Protein AF-A0A0Q8J4B5-F1 (afdb_monomer_lite)

Sequence (120 aa):
MIPQSRSLHRHNKKVAMNAMWHDPASSRLMFRLNLAMACFCALESIFLSSTYDLYMPHIVGHYFPAASVVVVVLYGLHCALLYWTDHALRRPWELKALSLPFVAAAASAWICYQRYFEQL

Radius of gyration: 21.52 Å; chains: 1; bounding box: 35×19×82 Å

Structure (mmCIF, N/CA/C/O backbone):
data_AF-A0A0Q8J4B5-F1
#
_entry.id   AF-A0A0Q8J4B5-F1
#
loop_
_atom_site.group_PDB
_atom_site.id
_atom_site.type_symbol
_atom_site.label_atom_id
_atom_site.label_alt_id
_atom_site.label_comp_id
_atom_site.label_asym_id
_atom_site.label_entity_id
_atom_site.label_seq_id
_atom_site.pdbx_PDB_ins_code
_atom_site.Cartn_x
_atom_site.Cartn_y
_atom_site.Cartn_z
_atom_site.occupancy
_atom_site.B_iso_or_equiv
_atom_site.auth_seq_id
_atom_site.auth_comp_id
_atom_site.auth_asym_id
_atom_site.auth_atom_id
_atom_site.pdbx_PDB_model_num
ATOM 1 N N . MET A 1 1 ? 10.586 -12.526 56.581 1.00 49.50 1 MET A N 1
ATOM 2 C CA . MET A 1 1 ? 10.802 -11.116 56.183 1.00 49.50 1 MET A CA 1
ATOM 3 C C . MET A 1 1 ? 10.509 -10.943 54.693 1.00 49.50 1 MET A C 1
ATOM 5 O O . MET A 1 1 ? 11.186 -11.535 53.870 1.00 49.50 1 MET A O 1
ATOM 9 N N . ILE A 1 2 ? 9.429 -10.212 54.391 1.00 56.50 2 ILE A N 1
ATOM 10 C CA . ILE A 1 2 ? 9.089 -9.455 53.165 1.00 56.50 2 ILE A CA 1
ATOM 11 C C . ILE A 1 2 ? 9.611 -9.983 51.796 1.00 56.50 2 ILE A C 1
ATOM 13 O O . ILE A 1 2 ? 10.542 -9.409 51.237 1.00 56.50 2 ILE A O 1
ATOM 17 N N . PRO A 1 3 ? 8.929 -10.962 51.160 1.00 55.22 3 PRO A N 1
ATOM 18 C CA . PRO A 1 3 ? 8.965 -11.136 49.699 1.00 55.22 3 PRO A CA 1
ATOM 19 C C . PRO A 1 3 ? 7.624 -10.796 49.012 1.00 55.22 3 PRO A C 1
ATOM 21 O O . PRO A 1 3 ? 7.559 -10.697 47.787 1.00 55.22 3 PRO A O 1
ATOM 24 N N . GLN A 1 4 ? 6.539 -10.603 49.773 1.00 57.34 4 GLN A N 1
ATOM 25 C CA . GLN A 1 4 ? 5.177 -10.543 49.221 1.00 57.34 4 GLN A CA 1
ATOM 26 C C . GLN A 1 4 ? 4.856 -9.256 48.440 1.00 57.34 4 GLN A C 1
ATOM 28 O O . GLN A 1 4 ? 4.102 -9.312 47.468 1.00 57.34 4 GLN A O 1
ATOM 33 N N . SER A 1 5 ? 5.470 -8.114 48.774 1.00 57.91 5 SER A N 1
ATOM 34 C CA . SER A 1 5 ? 5.175 -6.835 48.101 1.00 57.91 5 SER A CA 1
ATOM 35 C C . SER A 1 5 ? 5.637 -6.799 46.636 1.00 57.91 5 SER A C 1
ATOM 37 O O . SER A 1 5 ? 4.947 -6.247 45.780 1.00 57.91 5 SER A O 1
ATOM 39 N N . ARG A 1 6 ? 6.764 -7.449 46.305 1.00 61.16 6 ARG A N 1
ATOM 40 C CA . ARG A 1 6 ? 7.275 -7.531 44.921 1.00 61.16 6 ARG A CA 1
ATOM 41 C C . ARG A 1 6 ? 6.431 -8.442 44.028 1.00 61.16 6 ARG A C 1
ATOM 43 O O . ARG A 1 6 ? 6.302 -8.162 42.836 1.00 61.16 6 ARG A O 1
ATOM 50 N N . SER A 1 7 ? 5.857 -9.503 44.594 1.00 61.66 7 SER A N 1
ATOM 51 C CA . SER A 1 7 ? 4.960 -10.425 43.884 1.00 61.66 7 SER A CA 1
ATOM 52 C C . SER A 1 7 ? 3.649 -9.734 43.495 1.00 61.66 7 SER A C 1
ATOM 54 O O . SER A 1 7 ? 3.294 -9.701 42.316 1.00 61.66 7 SER A O 1
ATOM 56 N N . LEU A 1 8 ? 3.004 -9.068 44.459 1.00 62.25 8 LEU A N 1
ATOM 57 C CA . LEU A 1 8 ? 1.778 -8.292 44.241 1.00 62.25 8 LEU A CA 1
ATOM 58 C C . LEU A 1 8 ? 1.983 -7.148 43.241 1.00 62.25 8 LEU A C 1
ATOM 60 O O . LEU A 1 8 ? 1.153 -6.945 42.358 1.00 62.25 8 LEU A O 1
ATOM 64 N N . HIS A 1 9 ? 3.118 -6.445 43.306 1.00 66.75 9 HIS A N 1
ATOM 65 C CA . HIS A 1 9 ? 3.407 -5.372 42.357 1.00 66.75 9 HIS A CA 1
ATOM 66 C C . HIS A 1 9 ? 3.615 -5.888 40.921 1.00 66.75 9 HIS A C 1
ATOM 68 O O . HIS A 1 9 ? 3.091 -5.299 39.975 1.00 66.75 9 HIS A O 1
ATOM 74 N N . ARG A 1 10 ? 4.307 -7.025 40.732 1.00 66.75 10 ARG A N 1
ATOM 75 C CA . ARG A 1 10 ? 4.421 -7.674 39.409 1.00 66.75 10 ARG A CA 1
ATOM 76 C C . ARG A 1 10 ? 3.078 -8.178 38.891 1.00 66.75 10 ARG A C 1
ATOM 78 O O . ARG A 1 10 ? 2.818 -8.048 37.697 1.00 66.75 10 ARG A O 1
ATOM 85 N N . HIS A 1 11 ? 2.242 -8.738 39.762 1.00 69.81 11 HIS A N 1
ATOM 86 C CA . HIS A 1 11 ? 0.915 -9.213 39.389 1.00 69.81 11 HIS A CA 1
ATOM 87 C C . HIS A 1 11 ? 0.018 -8.050 38.946 1.00 69.81 11 HIS A C 1
ATOM 89 O O . HIS A 1 11 ? -0.551 -8.100 37.858 1.00 69.81 11 HIS A O 1
ATOM 95 N N . ASN A 1 12 ? -0.034 -6.962 39.718 1.00 70.88 12 ASN A N 1
ATOM 96 C CA . ASN A 1 12 ? -0.811 -5.772 39.364 1.00 70.88 12 ASN A CA 1
ATOM 97 C C . ASN A 1 12 ? -0.312 -5.114 38.074 1.00 70.88 12 ASN A C 1
ATOM 99 O O . ASN A 1 12 ? -1.123 -4.688 37.259 1.00 70.88 12 ASN A O 1
ATOM 103 N N . LYS A 1 13 ? 1.006 -5.094 37.833 1.00 69.50 13 LYS A N 1
ATOM 104 C CA . LYS A 1 13 ? 1.571 -4.562 36.585 1.00 69.50 13 LYS A CA 1
ATOM 105 C C . LYS A 1 13 ? 1.188 -5.407 35.364 1.00 69.50 13 LYS A C 1
ATOM 107 O O . LYS A 1 13 ? 0.870 -4.845 34.322 1.00 69.50 13 LYS A O 1
ATOM 112 N N . LYS A 1 14 ? 1.168 -6.740 35.494 1.00 67.50 14 LYS A N 1
ATOM 113 C CA . LYS A 1 14 ? 0.698 -7.646 34.431 1.00 67.50 14 LYS A CA 1
ATOM 114 C C . LYS A 1 14 ? -0.798 -7.492 34.157 1.00 67.50 14 LYS A C 1
ATOM 116 O O . LYS A 1 14 ? -1.185 -7.431 32.997 1.00 67.50 14 LYS A O 1
ATOM 121 N N . VAL A 1 15 ? -1.621 -7.394 35.202 1.00 69.88 15 VAL A N 1
ATOM 122 C CA . VAL A 1 15 ? -3.073 -7.188 35.066 1.00 69.88 15 VAL A CA 1
ATOM 123 C C . VAL A 1 15 ? -3.373 -5.836 34.418 1.00 69.88 15 VAL A C 1
ATOM 125 O O . VAL A 1 15 ? -4.165 -5.779 33.485 1.00 69.88 15 VAL A O 1
ATOM 128 N N . ALA A 1 16 ? -2.687 -4.769 34.837 1.00 64.44 16 ALA A N 1
ATOM 129 C CA . ALA A 1 16 ? -2.825 -3.445 34.235 1.00 64.44 16 ALA A CA 1
ATOM 130 C C . ALA A 1 16 ? -2.367 -3.419 32.767 1.00 64.44 16 ALA A C 1
ATOM 132 O O . ALA A 1 16 ? -3.051 -2.841 31.930 1.00 64.44 16 ALA A O 1
ATOM 133 N N . MET A 1 17 ? -1.255 -4.085 32.431 1.00 62.69 17 MET A N 1
ATOM 134 C CA . MET A 1 17 ? -0.833 -4.244 31.035 1.00 62.69 17 MET A CA 1
ATOM 135 C C . MET A 1 17 ? -1.883 -4.995 30.216 1.00 62.69 17 MET A C 1
ATOM 137 O O . MET A 1 17 ? -2.274 -4.499 29.168 1.00 62.69 17 MET A O 1
ATOM 141 N N . ASN A 1 18 ? -2.375 -6.145 30.685 1.00 64.81 18 ASN A N 1
ATOM 142 C CA . ASN A 1 18 ? -3.400 -6.909 29.967 1.00 64.81 18 ASN A CA 1
ATOM 143 C C . ASN A 1 18 ? -4.697 -6.106 29.786 1.00 64.81 18 ASN A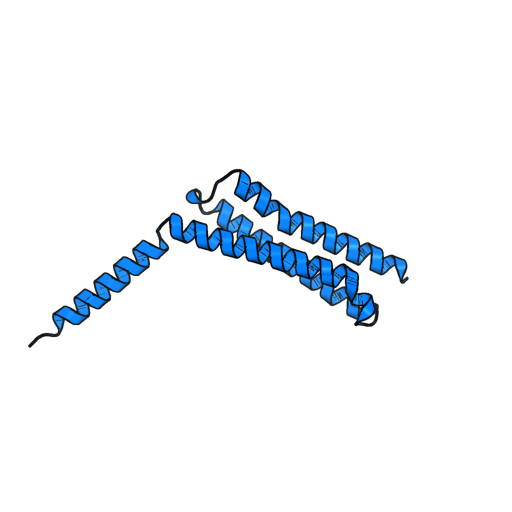 C 1
ATOM 145 O O . ASN A 1 18 ? -5.296 -6.164 28.719 1.00 64.81 18 ASN A O 1
ATOM 149 N N . ALA A 1 19 ? -5.103 -5.316 30.784 1.00 61.66 19 ALA A N 1
ATOM 150 C CA . ALA A 1 19 ? -6.253 -4.422 30.667 1.00 61.66 19 ALA A CA 1
ATOM 151 C C . ALA A 1 19 ? -6.019 -3.300 29.638 1.00 61.66 19 ALA A C 1
ATOM 153 O O . ALA A 1 19 ? -6.916 -2.987 28.866 1.00 61.66 19 ALA A O 1
ATOM 154 N N . MET A 1 20 ? -4.804 -2.746 29.571 1.00 61.16 20 MET A N 1
ATOM 155 C CA . MET A 1 20 ? -4.422 -1.719 28.593 1.00 61.16 20 MET A CA 1
ATOM 156 C C . MET A 1 20 ? -4.393 -2.253 27.149 1.00 61.16 20 MET A C 1
ATOM 158 O O . MET A 1 20 ? -4.759 -1.533 26.224 1.00 61.16 20 MET A O 1
ATOM 162 N N . TRP A 1 21 ? -4.001 -3.517 26.942 1.00 56.53 21 TRP A N 1
ATOM 163 C CA . TRP A 1 21 ? -4.079 -4.187 25.632 1.00 56.53 21 TRP A CA 1
ATOM 164 C C . TRP A 1 21 ? -5.518 -4.491 25.192 1.00 56.53 21 TRP A C 1
ATOM 166 O O . TRP A 1 21 ? -5.759 -4.691 24.006 1.00 56.53 21 TRP A O 1
ATOM 176 N N . HIS A 1 22 ? -6.467 -4.504 26.129 1.00 64.25 22 HIS A N 1
ATOM 177 C CA . HIS A 1 22 ? -7.896 -4.661 25.862 1.00 64.25 22 HIS A CA 1
ATOM 178 C C . HIS A 1 22 ? -8.670 -3.335 25.901 1.00 64.25 22 HIS A C 1
ATOM 180 O O . HIS A 1 22 ? -9.895 -3.346 25.769 1.00 64.25 22 HIS A O 1
ATOM 186 N N . ASP A 1 23 ? -7.987 -2.196 26.058 1.00 73.75 23 ASP A N 1
ATOM 187 C CA . ASP A 1 23 ? -8.634 -0.891 25.993 1.00 73.75 23 ASP A CA 1
ATOM 188 C C . ASP A 1 23 ? -8.987 -0.561 24.527 1.00 73.75 23 ASP A C 1
ATOM 190 O O . ASP A 1 23 ? -8.083 -0.439 23.688 1.00 73.75 23 ASP A O 1
ATOM 194 N N . PRO A 1 24 ? -10.277 -0.362 24.190 1.00 72.94 24 PRO A N 1
ATOM 195 C CA . PRO A 1 24 ? -10.699 -0.006 22.838 1.00 72.94 24 PRO A CA 1
ATOM 196 C C . PRO A 1 24 ? -10.056 1.288 22.314 1.00 72.94 24 PRO A C 1
ATOM 198 O O . PRO A 1 24 ? -9.976 1.475 21.098 1.00 72.94 24 PRO A O 1
ATOM 201 N N . ALA A 1 25 ? -9.586 2.195 23.179 1.00 79.00 25 ALA A N 1
ATOM 202 C CA . ALA A 1 25 ? -8.845 3.383 22.750 1.00 79.00 25 ALA A CA 1
ATOM 203 C C . ALA A 1 25 ? -7.440 3.041 22.221 1.00 79.00 25 ALA A C 1
ATOM 205 O O . ALA A 1 25 ? -7.014 3.592 21.202 1.00 79.00 25 ALA A O 1
ATOM 206 N N . SER A 1 26 ? -6.750 2.103 22.874 1.00 79.25 26 SER A N 1
ATOM 207 C CA . SER A 1 26 ? -5.414 1.639 22.488 1.00 79.25 26 SER A CA 1
ATOM 208 C C . SER A 1 26 ? -5.458 0.856 21.172 1.00 79.25 26 SER A C 1
ATOM 210 O O . SER A 1 26 ? -4.714 1.170 20.240 1.00 79.25 26 SER A O 1
ATOM 212 N N . SER A 1 27 ? -6.414 -0.072 21.030 1.00 79.31 27 SER A N 1
ATOM 213 C CA . SER A 1 27 ? -6.627 -0.830 19.785 1.00 79.31 27 SER A CA 1
ATOM 214 C C . SER A 1 27 ? -6.907 0.082 18.586 1.00 79.31 27 SER A C 1
ATOM 216 O O . SER A 1 27 ? -6.356 -0.118 17.504 1.00 79.31 27 SER A O 1
ATOM 218 N N . ARG A 1 28 ? -7.691 1.152 18.786 1.00 82.69 28 ARG A N 1
ATOM 219 C CA . ARG A 1 28 ? -7.952 2.176 17.757 1.00 82.69 28 ARG A CA 1
ATOM 220 C C . ARG A 1 28 ? -6.708 2.945 17.348 1.00 82.69 28 ARG A C 1
ATOM 222 O O . ARG A 1 28 ? -6.507 3.185 16.159 1.00 82.69 28 ARG A O 1
ATOM 229 N N . LEU A 1 29 ? -5.890 3.360 18.313 1.00 85.94 29 LEU A N 1
ATOM 230 C CA . LEU A 1 29 ? -4.647 4.066 18.018 1.00 85.94 29 LEU A CA 1
ATOM 231 C C . LEU A 1 29 ? -3.709 3.176 17.196 1.00 85.94 29 LEU A C 1
ATOM 233 O O . LEU A 1 29 ? -3.210 3.611 16.160 1.00 85.94 29 LEU A O 1
ATOM 237 N N . MET A 1 30 ? -3.538 1.920 17.611 1.00 86.12 30 MET A N 1
ATOM 238 C CA . MET A 1 30 ? -2.708 0.950 16.899 1.00 86.12 30 MET A CA 1
ATOM 239 C C . MET A 1 30 ? -3.227 0.686 15.484 1.00 86.12 30 MET A C 1
ATOM 241 O O . MET A 1 30 ? -2.440 0.668 14.539 1.00 86.12 30 MET A O 1
ATOM 245 N N . PHE A 1 31 ? -4.542 0.552 15.301 1.00 87.38 31 PHE A N 1
ATOM 246 C CA . PHE A 1 31 ? -5.137 0.418 13.971 1.00 87.38 31 PHE A CA 1
ATOM 247 C C . PHE A 1 31 ? -4.829 1.626 13.074 1.00 87.38 31 PHE A C 1
ATOM 249 O O . PHE A 1 31 ? -4.378 1.455 11.944 1.00 87.38 31 PHE A O 1
ATOM 256 N N . ARG A 1 32 ? -5.004 2.852 13.581 1.00 88.69 32 ARG A N 1
ATOM 257 C CA . ARG A 1 32 ? -4.724 4.076 12.812 1.00 88.69 32 ARG A CA 1
ATOM 258 C C . ARG A 1 32 ? -3.258 4.211 12.428 1.00 88.69 32 ARG A C 1
ATOM 260 O O . ARG A 1 32 ? -2.977 4.668 11.326 1.00 88.69 32 ARG A O 1
ATOM 267 N N . LEU A 1 33 ? -2.339 3.812 13.306 1.00 90.31 33 LEU A N 1
ATOM 268 C CA . LEU A 1 33 ? -0.908 3.798 13.003 1.00 90.31 33 LEU A CA 1
ATOM 269 C C . LEU A 1 33 ? -0.577 2.791 11.896 1.00 90.31 33 LEU A C 1
ATOM 271 O O . LEU A 1 33 ? 0.145 3.136 10.965 1.00 90.31 33 LEU A O 1
ATOM 275 N N . ASN A 1 34 ? -1.155 1.587 11.948 1.00 90.19 34 ASN A N 1
ATOM 276 C CA . ASN A 1 34 ? -1.004 0.599 10.875 1.00 90.19 34 ASN A CA 1
ATOM 277 C C . ASN A 1 34 ? -1.583 1.115 9.551 1.00 90.19 34 ASN A C 1
ATOM 279 O O . ASN A 1 34 ? -0.938 1.005 8.512 1.00 90.19 34 ASN A O 1
ATOM 283 N N . LEU A 1 35 ? -2.757 1.749 9.588 1.00 89.50 35 LEU A N 1
ATOM 284 C CA . LEU A 1 35 ? -3.376 2.334 8.402 1.00 89.50 35 LEU A CA 1
ATOM 285 C C . LEU A 1 35 ? -2.544 3.486 7.820 1.00 89.50 35 LEU A C 1
ATOM 287 O O . LEU A 1 35 ? -2.379 3.576 6.606 1.00 89.50 35 LEU A O 1
ATOM 291 N N . ALA A 1 36 ? -1.983 4.348 8.671 1.00 91.50 36 ALA A N 1
ATOM 292 C CA . ALA A 1 36 ? -1.084 5.416 8.244 1.00 91.50 36 ALA A CA 1
ATOM 293 C C . ALA A 1 36 ? 0.187 4.854 7.590 1.00 91.50 36 ALA A C 1
ATOM 295 O O . ALA A 1 36 ? 0.600 5.344 6.540 1.00 91.50 36 ALA A O 1
ATOM 296 N N . MET A 1 37 ? 0.763 3.794 8.163 1.00 92.44 37 MET A N 1
ATOM 297 C CA . MET A 1 37 ? 1.907 3.096 7.578 1.00 92.44 37 MET A CA 1
ATOM 298 C C . MET A 1 37 ? 1.546 2.464 6.225 1.00 92.44 37 MET A C 1
ATOM 300 O O . MET A 1 37 ? 2.302 2.605 5.271 1.00 92.44 37 MET A O 1
ATOM 304 N N . ALA A 1 38 ? 0.360 1.860 6.091 1.00 90.50 38 ALA A N 1
ATOM 305 C CA . ALA A 1 38 ? -0.118 1.330 4.813 1.00 90.50 38 ALA A CA 1
ATOM 306 C C . ALA A 1 38 ? -0.211 2.414 3.731 1.00 90.50 38 ALA A C 1
ATOM 308 O O . ALA A 1 38 ? 0.212 2.196 2.598 1.00 90.50 38 ALA A O 1
ATOM 309 N N . CYS A 1 39 ? -0.715 3.599 4.085 1.00 90.88 39 CYS A N 1
ATOM 310 C CA . CYS A 1 39 ? -0.740 4.744 3.179 1.00 90.88 39 CYS A CA 1
ATOM 311 C C . CYS A 1 39 ? 0.671 5.224 2.811 1.00 90.88 39 CYS A C 1
ATOM 313 O O . CYS A 1 39 ? 0.911 5.560 1.654 1.00 90.88 39 CYS A O 1
ATOM 315 N N . PHE A 1 40 ? 1.606 5.242 3.764 1.00 92.50 40 PHE A N 1
ATOM 316 C CA . PHE A 1 40 ? 2.995 5.619 3.501 1.00 92.50 40 PHE A CA 1
ATOM 317 C C . PHE A 1 40 ? 3.672 4.647 2.525 1.00 92.50 40 PHE A C 1
ATOM 319 O O . PHE A 1 40 ? 4.217 5.086 1.515 1.00 92.50 40 PHE A O 1
ATOM 326 N N . CYS A 1 41 ? 3.542 3.335 2.749 1.00 90.88 41 CYS A N 1
ATOM 327 C CA . CYS A 1 41 ? 4.033 2.319 1.814 1.00 90.88 41 CYS A CA 1
ATOM 328 C C . CYS A 1 41 ? 3.392 2.457 0.425 1.00 90.88 41 CYS A C 1
ATOM 330 O O . CYS A 1 41 ? 4.046 2.230 -0.588 1.00 90.88 41 CYS A O 1
ATOM 332 N N . ALA A 1 42 ? 2.116 2.846 0.355 1.00 90.94 42 ALA A N 1
ATOM 333 C CA . ALA A 1 42 ? 1.437 3.060 -0.917 1.00 90.94 42 ALA A CA 1
ATOM 334 C C . ALA A 1 42 ? 1.997 4.266 -1.692 1.00 90.94 42 ALA A C 1
ATOM 336 O O . ALA A 1 42 ? 2.167 4.187 -2.907 1.00 90.94 42 ALA A O 1
ATOM 337 N N . LEU A 1 43 ? 2.333 5.359 -0.997 1.00 92.19 43 LEU A N 1
ATOM 338 C CA . LEU A 1 43 ? 3.019 6.507 -1.600 1.00 92.19 43 LEU A CA 1
ATOM 339 C C . LEU A 1 43 ? 4.414 6.127 -2.104 1.00 92.19 43 LEU A C 1
ATOM 341 O O . LEU A 1 43 ? 4.782 6.494 -3.218 1.00 92.19 43 LEU A O 1
ATOM 345 N N . GLU A 1 44 ? 5.162 5.365 -1.308 1.00 90.06 44 GLU A N 1
ATOM 346 C CA . GLU A 1 44 ? 6.478 4.852 -1.692 1.00 90.06 44 GLU A CA 1
ATOM 347 C C . GLU A 1 44 ? 6.386 3.961 -2.940 1.00 90.06 44 GLU A C 1
ATOM 349 O O . GLU A 1 44 ? 7.165 4.122 -3.877 1.00 90.06 44 GLU A O 1
ATOM 354 N N . SER A 1 45 ? 5.379 3.087 -3.006 1.00 90.44 45 SER A N 1
ATOM 355 C CA . SER A 1 45 ? 5.129 2.216 -4.157 1.00 90.44 45 SER A CA 1
ATOM 356 C C . SER A 1 45 ? 4.849 3.008 -5.442 1.00 90.44 45 SER A C 1
ATOM 358 O O . SER A 1 45 ? 5.446 2.720 -6.485 1.00 90.44 45 SER A O 1
ATOM 360 N N . ILE A 1 46 ? 4.026 4.064 -5.366 1.00 90.38 46 ILE A N 1
ATOM 361 C CA . ILE A 1 46 ? 3.765 4.973 -6.498 1.00 90.38 46 ILE A CA 1
ATOM 362 C C . ILE A 1 46 ? 5.053 5.679 -6.937 1.00 90.38 46 ILE A C 1
ATOM 364 O O . ILE A 1 46 ? 5.343 5.757 -8.134 1.00 90.38 46 ILE A 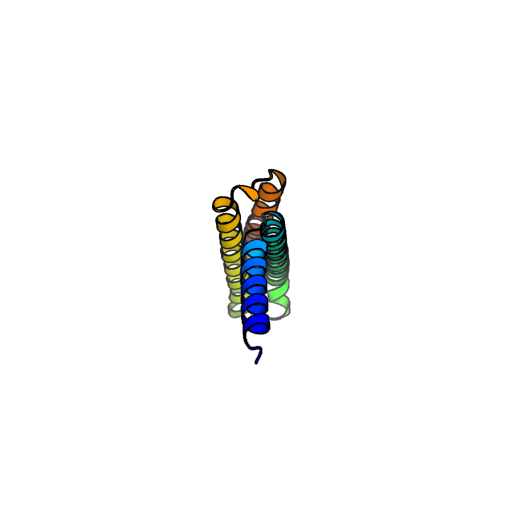O 1
ATOM 368 N N . PHE A 1 47 ? 5.831 6.192 -5.983 1.00 89.88 47 PHE A N 1
ATOM 369 C CA . PHE A 1 47 ? 7.105 6.849 -6.268 1.00 89.88 47 PHE A CA 1
ATOM 370 C C . PHE A 1 47 ? 8.077 5.898 -6.979 1.00 89.88 47 PHE A C 1
ATOM 372 O O . PHE A 1 47 ? 8.624 6.238 -8.025 1.00 89.88 47 PHE A O 1
ATOM 379 N N . LEU A 1 48 ? 8.223 4.671 -6.483 1.00 86.88 48 LEU A N 1
ATOM 380 C CA . LEU A 1 48 ? 9.068 3.649 -7.099 1.00 86.88 48 LEU A CA 1
ATOM 381 C C . LEU A 1 48 ? 8.593 3.286 -8.504 1.00 86.88 48 LEU A C 1
ATOM 383 O O . LEU A 1 48 ? 9.389 3.270 -9.437 1.00 86.88 48 LEU A O 1
ATOM 387 N N . SER A 1 49 ? 7.288 3.079 -8.680 1.00 85.19 49 SER A N 1
ATOM 388 C CA . SER A 1 49 ? 6.691 2.755 -9.983 1.00 85.19 49 SER A CA 1
ATOM 389 C C . SER A 1 49 ? 6.853 3.868 -11.018 1.00 85.19 49 SER A C 1
ATOM 391 O O . SER A 1 49 ? 6.809 3.589 -12.211 1.00 85.19 49 SER A O 1
ATOM 393 N N . SER A 1 50 ? 7.039 5.116 -10.586 1.00 85.12 50 SER A N 1
ATOM 394 C CA . SER A 1 50 ? 7.186 6.275 -11.475 1.00 85.12 50 SER A CA 1
ATOM 395 C C . SER A 1 50 ? 8.633 6.681 -11.758 1.00 85.12 50 SER A C 1
ATOM 397 O O . SER A 1 50 ? 8.843 7.471 -12.676 1.00 85.12 50 SER A O 1
ATOM 399 N N . THR A 1 51 ? 9.604 6.177 -10.988 1.00 86.25 51 THR A N 1
ATOM 400 C CA . THR A 1 51 ? 11.004 6.644 -11.033 1.00 86.25 51 THR A CA 1
ATOM 401 C C . THR A 1 51 ? 12.043 5.538 -11.214 1.00 86.25 51 THR A C 1
ATOM 403 O O . THR A 1 51 ? 13.227 5.842 -11.343 1.00 86.25 51 THR A O 1
ATOM 406 N N . TYR A 1 52 ? 11.654 4.257 -11.213 1.00 80.31 52 TYR A N 1
ATOM 407 C CA . TYR A 1 52 ? 12.610 3.141 -11.298 1.00 80.31 52 TYR A CA 1
ATOM 408 C C . TYR A 1 52 ? 13.467 3.162 -12.575 1.00 80.31 52 TYR A C 1
ATOM 410 O O . TYR A 1 52 ? 14.611 2.706 -12.553 1.00 80.31 52 TYR A O 1
ATOM 418 N N . ASP A 1 53 ? 12.937 3.719 -13.664 1.00 80.12 53 ASP A N 1
ATOM 419 C CA . ASP A 1 53 ? 13.608 3.903 -14.952 1.00 80.12 53 ASP A CA 1
ATOM 420 C C . ASP A 1 53 ? 14.829 4.834 -14.865 1.00 80.12 53 ASP A C 1
ATOM 422 O O . ASP A 1 53 ? 15.756 4.711 -15.664 1.00 80.12 53 ASP A O 1
ATOM 426 N N . LEU A 1 54 ? 14.871 5.724 -13.868 1.00 79.75 54 LEU A N 1
ATOM 427 C CA . LEU A 1 54 ? 15.992 6.638 -13.629 1.00 79.75 54 LEU A CA 1
ATOM 428 C C . LEU A 1 54 ? 17.198 5.962 -12.965 1.00 79.75 54 LEU A C 1
ATOM 430 O O . LEU A 1 54 ? 18.311 6.483 -13.048 1.00 79.75 54 LEU A O 1
ATOM 434 N N . TYR A 1 55 ? 16.989 4.837 -12.277 1.00 77.12 55 TYR A N 1
ATOM 435 C CA . TYR A 1 55 ? 17.994 4.256 -11.381 1.00 77.12 55 TYR A CA 1
ATOM 436 C C . TYR A 1 55 ? 18.388 2.821 -11.735 1.00 77.12 55 TYR A C 1
ATOM 438 O O . TYR A 1 55 ? 19.463 2.376 -11.329 1.00 77.12 55 TYR A O 1
ATOM 446 N N . MET A 1 56 ? 17.547 2.078 -12.464 1.00 76.19 56 MET A N 1
ATOM 447 C CA . MET A 1 56 ? 17.775 0.660 -12.752 1.00 76.19 56 MET A CA 1
ATOM 448 C C . MET A 1 56 ? 17.429 0.289 -14.202 1.00 76.19 56 MET A C 1
ATOM 450 O O . MET A 1 56 ? 16.498 0.843 -14.784 1.00 76.19 56 MET A O 1
ATOM 454 N N . PRO A 1 57 ? 18.142 -0.688 -14.796 1.00 76.38 57 PRO A N 1
ATOM 455 C CA . PRO A 1 57 ? 17.839 -1.179 -16.138 1.00 76.38 57 PRO A CA 1
ATOM 456 C C . PRO A 1 57 ? 16.453 -1.838 -16.196 1.00 76.38 57 PRO A C 1
ATOM 458 O O . PRO A 1 57 ? 16.122 -2.633 -15.315 1.00 76.38 57 PRO A O 1
ATOM 461 N N . HIS A 1 58 ? 15.693 -1.554 -17.265 1.00 70.56 58 HIS A N 1
ATOM 462 C CA . HIS A 1 58 ? 14.284 -1.937 -17.495 1.00 70.56 58 HIS A CA 1
ATOM 463 C C . HIS A 1 58 ? 13.930 -3.320 -16.934 1.00 70.56 58 HIS A C 1
ATOM 465 O O . HIS A 1 58 ? 13.211 -3.391 -15.946 1.00 70.56 58 HIS A O 1
ATOM 471 N N . ILE A 1 59 ? 14.515 -4.407 -17.453 1.00 67.81 59 ILE A N 1
ATOM 472 C CA . ILE A 1 59 ? 14.184 -5.792 -17.055 1.00 67.81 59 ILE A CA 1
ATOM 473 C C . ILE A 1 59 ? 14.212 -6.017 -15.535 1.00 67.81 59 ILE A C 1
ATOM 475 O O . ILE A 1 59 ? 13.346 -6.714 -15.018 1.00 67.81 59 ILE A O 1
ATOM 479 N N . VAL A 1 60 ? 15.184 -5.446 -14.817 1.00 70.38 60 VAL A N 1
ATOM 480 C CA . VAL A 1 60 ? 15.320 -5.620 -13.358 1.00 70.38 60 VAL A CA 1
ATOM 481 C C . VAL A 1 60 ? 14.517 -4.561 -12.599 1.00 70.38 60 VAL A C 1
ATOM 483 O O . VAL A 1 60 ? 13.963 -4.839 -11.535 1.00 70.38 60 VAL A O 1
ATOM 486 N N . GLY A 1 61 ? 14.421 -3.362 -13.173 1.00 75.69 61 GLY A N 1
ATOM 487 C CA . GLY A 1 61 ? 13.783 -2.194 -12.590 1.00 75.69 61 GLY A CA 1
ATOM 488 C C . GLY A 1 61 ? 12.291 -2.369 -12.320 1.00 75.69 61 GLY A C 1
ATOM 489 O O . GLY A 1 61 ? 11.829 -1.828 -11.327 1.00 75.69 61 GLY A O 1
ATOM 490 N N . HIS A 1 62 ? 11.553 -3.170 -13.104 1.00 80.25 62 HIS A N 1
ATOM 491 C CA . HIS A 1 62 ? 10.103 -3.388 -12.894 1.00 80.25 62 HIS A CA 1
ATOM 492 C C . HIS A 1 62 ? 9.762 -4.297 -11.714 1.00 80.25 62 HIS A C 1
ATOM 494 O O . HIS A 1 62 ? 8.678 -4.187 -11.137 1.00 80.25 62 HIS A O 1
ATOM 500 N N . TYR A 1 63 ? 10.662 -5.214 -11.346 1.00 83.19 63 TYR A N 1
ATOM 501 C CA . TYR A 1 63 ? 10.385 -6.172 -10.273 1.00 83.19 63 TYR A CA 1
ATOM 502 C C . TYR A 1 63 ? 10.245 -5.480 -8.921 1.00 83.19 63 TYR A C 1
ATOM 504 O O . TYR A 1 63 ? 9.454 -5.915 -8.087 1.00 83.19 63 TYR A O 1
ATOM 512 N N . PHE A 1 64 ? 10.990 -4.397 -8.706 1.00 83.25 64 PHE A N 1
ATOM 513 C CA . PHE A 1 64 ? 10.992 -3.678 -7.441 1.00 83.25 64 PHE A CA 1
ATOM 514 C C . PHE A 1 64 ? 9.675 -2.904 -7.194 1.00 83.25 64 PHE A C 1
ATOM 516 O O . PHE A 1 64 ? 9.040 -3.138 -6.161 1.00 83.25 64 PHE A O 1
ATOM 523 N N . PRO A 1 65 ? 9.163 -2.098 -8.148 1.00 84.81 65 PRO A N 1
ATOM 524 C CA . PRO A 1 65 ? 7.798 -1.586 -8.135 1.00 84.81 65 PRO A CA 1
ATOM 525 C C . PRO A 1 65 ? 6.745 -2.681 -7.967 1.00 84.81 65 PRO A C 1
ATOM 527 O O . PRO A 1 65 ? 5.896 -2.570 -7.084 1.00 84.81 65 PRO A O 1
ATOM 530 N N . ALA A 1 66 ? 6.818 -3.772 -8.738 1.00 86.94 66 ALA A N 1
ATOM 531 C CA . ALA A 1 66 ? 5.840 -4.855 -8.653 1.00 86.94 66 ALA A CA 1
ATOM 532 C C . ALA A 1 66 ? 5.810 -5.504 -7.257 1.00 86.94 66 ALA A C 1
ATOM 534 O O . ALA A 1 66 ? 4.736 -5.711 -6.689 1.00 86.94 66 ALA A O 1
ATOM 535 N N . ALA A 1 67 ? 6.977 -5.763 -6.661 1.00 89.50 67 ALA A N 1
ATOM 536 C CA . ALA A 1 67 ? 7.080 -6.267 -5.295 1.00 89.50 67 ALA A CA 1
ATOM 537 C C . ALA A 1 67 ? 6.506 -5.269 -4.277 1.00 89.50 67 ALA A C 1
ATOM 539 O O . ALA A 1 67 ? 5.775 -5.672 -3.371 1.00 89.50 67 ALA A O 1
ATOM 540 N N . SER A 1 68 ? 6.772 -3.968 -4.447 1.00 89.38 68 SER A N 1
ATOM 541 C CA . SER A 1 68 ? 6.222 -2.929 -3.566 1.00 89.38 68 SER A CA 1
ATOM 542 C C . SER A 1 68 ? 4.687 -2.896 -3.596 1.00 89.38 68 SER A C 1
ATOM 544 O O . SER A 1 68 ? 4.062 -2.827 -2.540 1.00 89.38 68 SER A O 1
ATOM 546 N N . VAL A 1 69 ? 4.067 -3.064 -4.772 1.00 91.12 69 VAL A N 1
ATOM 547 C CA . VAL A 1 69 ? 2.603 -3.157 -4.914 1.00 91.12 69 VAL A CA 1
ATOM 548 C C . VAL A 1 69 ? 2.061 -4.341 -4.114 1.00 91.12 69 VAL A C 1
ATOM 550 O O . VAL A 1 69 ? 1.081 -4.195 -3.382 1.00 91.12 69 VAL A O 1
ATOM 553 N N . VAL A 1 70 ? 2.710 -5.508 -4.203 1.00 91.81 70 VAL A N 1
ATOM 554 C CA . VAL A 1 70 ? 2.309 -6.704 -3.442 1.00 91.81 70 VAL A CA 1
ATOM 555 C C . VAL A 1 70 ? 2.370 -6.441 -1.937 1.00 91.81 70 VAL A C 1
ATOM 557 O O . VAL A 1 70 ? 1.427 -6.783 -1.222 1.00 91.81 70 VAL A O 1
ATOM 560 N N . VAL A 1 71 ? 3.432 -5.790 -1.452 1.00 91.69 71 VAL A N 1
ATOM 561 C CA . VAL A 1 71 ? 3.567 -5.419 -0.033 1.00 91.69 71 VAL A CA 1
ATOM 562 C C . VAL A 1 71 ? 2.420 -4.508 0.405 1.00 91.69 71 VAL A C 1
ATOM 564 O O . VAL A 1 71 ? 1.793 -4.778 1.430 1.00 91.69 71 VAL A O 1
ATOM 567 N N . VAL A 1 72 ? 2.087 -3.481 -0.382 1.00 91.81 72 VAL A N 1
ATOM 568 C CA . VAL A 1 72 ? 0.980 -2.559 -0.076 1.00 91.81 72 VAL A CA 1
ATOM 569 C C . VAL A 1 72 ? -0.356 -3.298 -0.010 1.00 91.81 72 VAL A C 1
ATOM 571 O O . VAL A 1 72 ? -1.130 -3.072 0.920 1.00 91.81 72 VAL A O 1
ATOM 574 N N . VAL A 1 73 ? -0.623 -4.217 -0.943 1.00 92.75 73 VAL A N 1
ATOM 575 C CA . VAL A 1 73 ? -1.855 -5.023 -0.944 1.00 92.75 73 VAL A CA 1
ATOM 576 C C . VAL A 1 73 ? -1.931 -5.915 0.292 1.00 92.75 73 VAL A C 1
ATOM 578 O O . VAL A 1 73 ? -2.959 -5.924 0.968 1.00 92.75 73 VAL A O 1
ATOM 581 N N . LEU A 1 74 ? -0.858 -6.637 0.628 1.00 93.19 74 LEU A N 1
ATOM 582 C CA . LEU A 1 74 ? -0.823 -7.503 1.812 1.00 93.19 74 LEU A CA 1
ATOM 583 C C . LEU A 1 74 ? -1.028 -6.708 3.103 1.00 93.19 74 LEU A C 1
ATOM 585 O O . LEU A 1 74 ? -1.770 -7.134 3.990 1.00 93.19 74 LEU A O 1
ATOM 589 N N . TYR A 1 75 ? -0.412 -5.533 3.201 1.00 89.94 75 TYR A N 1
ATOM 590 C CA . TYR A 1 75 ? -0.529 -4.680 4.376 1.00 89.94 75 TYR A CA 1
ATOM 591 C C . TYR A 1 75 ? -1.910 -4.007 4.472 1.00 89.94 75 TYR A C 1
ATOM 593 O O . TYR A 1 75 ? -2.489 -3.906 5.558 1.00 89.94 75 TYR A O 1
ATOM 601 N N . GLY A 1 76 ? -2.508 -3.643 3.334 1.00 90.06 76 GLY A N 1
ATOM 602 C CA . GLY A 1 76 ? -3.904 -3.213 3.245 1.00 90.06 76 GLY A CA 1
ATOM 603 C C . GLY A 1 76 ? -4.881 -4.314 3.669 1.00 90.06 76 GLY A C 1
ATOM 604 O O . GLY A 1 76 ? -5.797 -4.056 4.450 1.00 90.06 76 GLY A O 1
ATOM 605 N N . LEU A 1 77 ? -4.659 -5.558 3.228 1.00 93.56 77 LEU A N 1
ATOM 606 C CA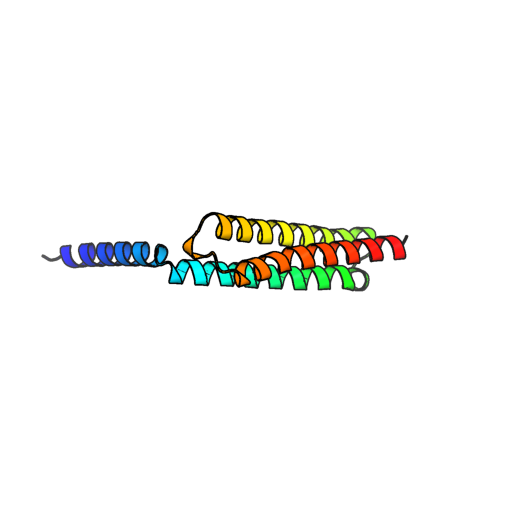 . LEU A 1 77 ? -5.441 -6.726 3.651 1.00 93.56 77 LEU A CA 1
ATOM 607 C C . LEU A 1 77 ? -5.306 -6.981 5.153 1.00 93.56 77 LEU A C 1
ATOM 609 O O . LEU A 1 77 ? -6.306 -7.245 5.816 1.00 93.56 77 LEU A O 1
ATOM 613 N N . HIS A 1 78 ? -4.102 -6.844 5.711 1.00 92.19 78 HIS A N 1
ATOM 614 C CA . HIS A 1 78 ? -3.889 -6.927 7.153 1.00 92.19 78 HIS A CA 1
ATOM 615 C C . HIS A 1 78 ? -4.739 -5.892 7.907 1.00 92.19 78 HIS A C 1
ATOM 617 O O . HIS A 1 78 ? -5.467 -6.249 8.835 1.00 92.19 78 HIS A O 1
ATOM 623 N N . CYS A 1 79 ? -4.740 -4.632 7.460 1.00 88.81 79 CYS A N 1
ATOM 624 C CA . CYS A 1 79 ? -5.596 -3.592 8.034 1.00 88.81 79 CYS A CA 1
ATOM 625 C C . CYS A 1 79 ? -7.092 -3.917 7.870 1.00 88.81 79 CYS A C 1
ATOM 627 O O . CYS A 1 79 ? -7.875 -3.691 8.790 1.00 88.81 79 CYS A O 1
ATOM 629 N N . ALA A 1 80 ? -7.502 -4.483 6.731 1.00 89.12 80 ALA A N 1
ATOM 630 C CA . ALA A 1 80 ? -8.893 -4.858 6.483 1.00 89.12 80 ALA A CA 1
ATOM 631 C C . ALA A 1 80 ? -9.363 -5.975 7.427 1.00 89.12 80 ALA A C 1
ATOM 633 O O . ALA A 1 80 ? -10.469 -5.908 7.963 1.00 89.12 80 ALA A O 1
ATOM 634 N N . LEU A 1 81 ? -8.503 -6.964 7.683 1.00 90.19 81 LEU A N 1
ATOM 635 C CA . LEU A 1 81 ? -8.756 -8.032 8.649 1.00 90.19 81 LEU A CA 1
ATOM 636 C C . LEU A 1 81 ? -8.872 -7.481 10.077 1.00 90.19 81 LEU A C 1
ATOM 638 O O . LEU A 1 81 ? -9.800 -7.849 10.799 1.00 90.19 81 LEU A O 1
ATOM 642 N N . LEU A 1 82 ? -7.990 -6.559 10.476 1.00 86.69 82 LEU A N 1
ATOM 643 C CA . LEU A 1 82 ? -8.087 -5.879 11.774 1.00 86.69 82 LEU A CA 1
ATOM 644 C C . LEU A 1 82 ? -9.409 -5.107 11.909 1.00 86.69 82 LEU A C 1
ATOM 646 O O . LEU A 1 82 ? -10.115 -5.254 12.903 1.00 86.69 82 LEU A O 1
ATOM 650 N N 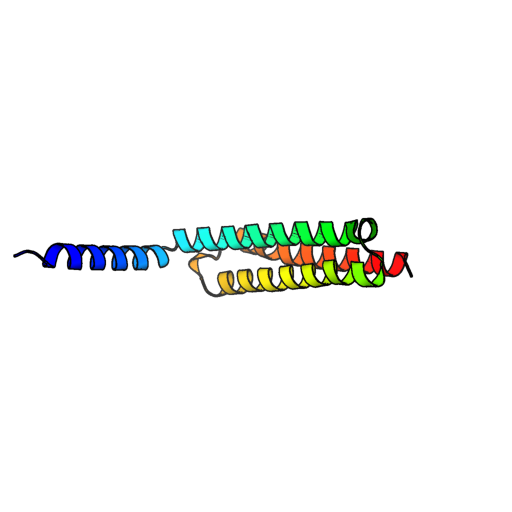. TYR A 1 83 ? -9.793 -4.350 10.879 1.00 85.25 83 TYR A N 1
ATOM 651 C CA . TYR A 1 83 ? -11.057 -3.610 10.853 1.00 85.25 83 TYR A CA 1
ATOM 652 C C . TYR A 1 83 ? -12.290 -4.528 10.907 1.00 85.25 83 TYR A C 1
ATOM 654 O O . TYR A 1 83 ? -13.307 -4.194 11.522 1.00 85.25 83 TYR A O 1
ATOM 662 N N . TRP A 1 84 ? -12.222 -5.694 10.257 1.00 84.50 84 TRP A N 1
ATOM 663 C CA . TRP A 1 84 ? -13.315 -6.663 10.251 1.00 84.50 84 TRP A CA 1
ATOM 664 C C . TRP A 1 84 ? -13.508 -7.325 11.619 1.00 84.50 84 TRP A C 1
ATOM 666 O O . TRP A 1 84 ? -14.646 -7.456 12.079 1.00 84.50 84 TRP A O 1
ATOM 676 N N . THR A 1 85 ? -12.402 -7.727 12.250 1.00 83.56 85 THR A N 1
ATOM 677 C CA . THR A 1 85 ? -12.383 -8.498 13.503 1.00 83.56 85 THR A CA 1
ATOM 678 C C . THR A 1 85 ? -12.749 -7.669 14.731 1.00 83.56 85 THR A C 1
ATOM 680 O O . THR A 1 85 ? -13.395 -8.196 15.635 1.00 83.56 85 THR A O 1
ATOM 683 N N . ASP A 1 86 ? -12.417 -6.376 14.761 1.00 79.00 86 ASP A N 1
ATOM 684 C CA . ASP A 1 86 ? -12.712 -5.509 15.902 1.00 79.00 86 ASP A CA 1
ATOM 685 C C . ASP A 1 86 ? -13.864 -4.533 15.600 1.00 79.00 86 ASP A C 1
ATOM 687 O O . ASP A 1 86 ? -13.722 -3.497 14.945 1.00 79.00 86 ASP A O 1
ATOM 691 N N . HIS A 1 87 ? -15.047 -4.848 16.137 1.00 74.06 87 HIS A N 1
ATOM 692 C CA . HIS A 1 87 ? -16.238 -4.004 16.022 1.00 74.06 87 HIS A CA 1
ATOM 693 C C . HIS A 1 87 ? -16.052 -2.603 16.625 1.00 74.06 87 HIS A C 1
ATOM 695 O O . HIS A 1 87 ? -16.729 -1.665 16.192 1.00 74.06 87 HIS A O 1
ATOM 701 N N . ALA A 1 88 ? -15.132 -2.425 17.581 1.00 69.44 88 ALA A N 1
ATOM 702 C CA . ALA A 1 88 ? -14.856 -1.127 18.182 1.00 69.44 88 ALA A CA 1
ATOM 703 C C . ALA A 1 88 ? -14.172 -0.156 17.204 1.00 69.44 88 ALA A C 1
ATOM 705 O O . ALA A 1 88 ? -14.192 1.053 17.464 1.00 69.44 88 ALA A O 1
ATOM 706 N N . LEU A 1 89 ? -13.618 -0.646 16.089 1.00 66.62 89 LEU A N 1
ATOM 707 C CA . LEU A 1 89 ? -12.970 0.145 15.036 1.00 66.62 89 LEU A CA 1
ATOM 708 C C . LEU A 1 89 ? -13.948 0.652 13.963 1.00 66.62 89 LEU A C 1
ATOM 710 O O . LEU A 1 89 ? -13.586 1.467 13.128 1.00 66.62 89 LEU A O 1
ATOM 714 N N . ARG A 1 90 ? -15.212 0.217 13.940 1.00 74.00 90 ARG A N 1
ATOM 715 C CA . ARG A 1 90 ? -16.107 0.491 12.800 1.00 74.00 90 ARG A CA 1
ATOM 716 C C . ARG A 1 90 ? -16.613 1.937 12.762 1.00 74.00 90 ARG A C 1
ATOM 718 O O . ARG A 1 90 ? -17.733 2.243 13.169 1.00 74.00 90 ARG A O 1
ATOM 7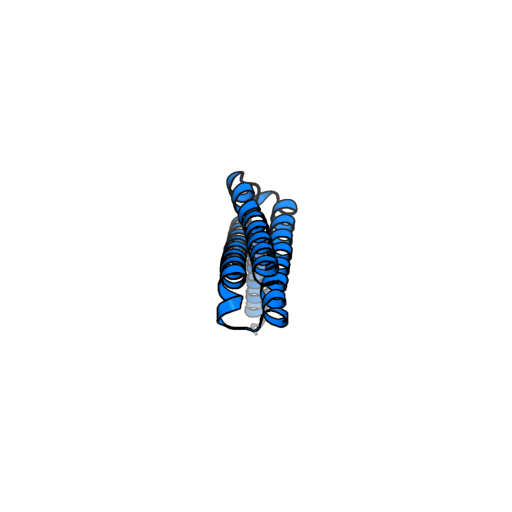25 N N . ARG A 1 91 ? -15.790 2.851 12.243 1.00 78.62 91 ARG A N 1
ATOM 726 C CA . ARG A 1 91 ? -16.184 4.214 11.857 1.00 78.62 91 ARG A CA 1
ATOM 727 C C . ARG A 1 91 ? -16.261 4.332 10.329 1.00 78.62 91 ARG A C 1
ATOM 729 O O . ARG A 1 91 ? -15.415 3.774 9.632 1.00 78.62 91 ARG A O 1
ATOM 736 N N . PRO A 1 92 ? -17.236 5.084 9.787 1.00 77.81 92 PRO A N 1
ATOM 737 C CA . PRO A 1 92 ? -17.445 5.182 8.339 1.00 77.81 92 PRO A CA 1
ATOM 738 C C . PRO A 1 92 ? -16.288 5.871 7.603 1.00 77.81 92 PRO A C 1
ATOM 740 O O . PRO A 1 92 ? -16.017 5.556 6.448 1.00 77.81 92 PRO A O 1
ATOM 743 N N . TRP A 1 93 ? -15.572 6.791 8.256 1.00 82.12 93 TRP A N 1
ATOM 744 C CA . TRP A 1 93 ? -14.397 7.427 7.654 1.00 82.12 93 TRP A CA 1
ATOM 745 C C . TRP A 1 93 ? -13.175 6.494 7.622 1.00 82.12 93 TRP A C 1
ATOM 747 O O . TRP A 1 93 ? -12.383 6.579 6.689 1.00 82.12 93 TRP A O 1
ATOM 757 N N . GLU A 1 94 ? -13.045 5.572 8.584 1.00 81.25 94 GLU A N 1
ATOM 758 C CA . GLU A 1 94 ? -11.944 4.596 8.631 1.00 81.25 94 GLU A CA 1
ATOM 759 C C . GLU A 1 94 ? -12.053 3.595 7.472 1.00 81.25 94 GLU A C 1
ATOM 761 O O . GLU A 1 94 ? -11.041 3.211 6.898 1.00 81.25 94 GLU A O 1
ATOM 766 N N . LEU A 1 95 ? -13.275 3.280 7.030 1.00 79.88 95 LEU A N 1
ATOM 767 C CA . LEU A 1 95 ? -13.515 2.464 5.836 1.00 79.88 95 LEU A CA 1
ATOM 768 C C . LEU A 1 95 ? -13.087 3.176 4.542 1.00 79.88 95 LEU A C 1
ATOM 770 O O . LEU A 1 95 ? -12.498 2.556 3.659 1.00 79.88 95 LEU A O 1
ATOM 774 N N . LYS A 1 96 ? -13.315 4.494 4.442 1.00 85.12 96 LYS A N 1
ATOM 775 C CA . LYS A 1 96 ? -12.784 5.293 3.324 1.00 85.12 96 LYS A CA 1
ATOM 776 C C . LYS A 1 96 ? -11.258 5.312 3.344 1.00 85.12 96 LYS A C 1
ATOM 778 O O . LYS A 1 96 ? -10.638 5.096 2.308 1.00 85.12 96 LYS A O 1
ATOM 783 N N . ALA A 1 97 ? -10.651 5.514 4.510 1.00 84.94 97 ALA A N 1
ATOM 784 C CA . ALA A 1 97 ? -9.199 5.511 4.632 1.00 84.94 97 ALA A CA 1
ATOM 785 C C . ALA A 1 97 ? -8.590 4.133 4.305 1.00 84.94 97 ALA A C 1
ATOM 787 O O . ALA A 1 97 ? -7.562 4.073 3.641 1.00 84.94 97 ALA A O 1
ATOM 788 N N . LEU A 1 98 ? -9.267 3.035 4.660 1.00 88.88 98 LEU A N 1
ATOM 789 C CA . LEU A 1 98 ? -8.880 1.670 4.290 1.00 88.88 98 LEU A CA 1
ATOM 790 C C . LEU A 1 98 ? -8.853 1.442 2.770 1.00 88.88 98 LEU A C 1
ATOM 792 O O . LEU A 1 98 ? -8.050 0.650 2.293 1.00 88.88 98 LEU A O 1
ATOM 796 N N . SER A 1 99 ? -9.701 2.131 1.999 1.00 89.06 99 SER A N 1
ATOM 797 C CA . SER A 1 99 ? -9.690 2.013 0.534 1.00 89.06 99 SER A CA 1
ATOM 798 C C . SER A 1 99 ? -8.481 2.687 -0.128 1.00 89.06 99 SER A C 1
ATOM 800 O O . SER A 1 99 ? -8.088 2.280 -1.220 1.00 89.06 99 SER A O 1
ATOM 802 N N . LEU A 1 100 ? -7.855 3.673 0.533 1.00 88.81 100 LEU A N 1
ATOM 803 C CA . LEU A 1 100 ? -6.758 4.460 -0.044 1.00 88.81 100 LEU A CA 1
ATOM 804 C C . LEU A 1 100 ? -5.534 3.607 -0.422 1.00 88.81 100 LEU A C 1
ATOM 806 O O . LEU A 1 100 ? -5.110 3.726 -1.571 1.00 88.81 100 LEU A O 1
ATOM 810 N N . PRO A 1 101 ? -4.991 2.723 0.445 1.00 88.69 101 PRO A N 1
ATOM 811 C CA . PRO A 1 101 ? -3.887 1.839 0.071 1.00 88.69 101 PRO A CA 1
ATOM 812 C C . PRO A 1 101 ? -4.182 0.978 -1.161 1.00 88.69 101 PRO A C 1
ATOM 814 O O . PRO A 1 101 ? -3.304 0.798 -1.996 1.00 88.69 101 PRO A O 1
ATOM 817 N N . PHE A 1 102 ? -5.415 0.483 -1.319 1.00 90.38 102 PHE A N 1
ATOM 818 C CA . PHE A 1 102 ? -5.789 -0.347 -2.469 1.00 90.38 102 PHE A CA 1
ATOM 819 C C . PHE A 1 102 ? -5.894 0.464 -3.760 1.00 90.38 102 PHE A C 1
ATOM 821 O O . PHE A 1 102 ? -5.397 0.029 -4.797 1.00 90.38 102 PHE A O 1
ATOM 828 N N . VAL A 1 103 ? -6.504 1.652 -3.703 1.00 92.00 103 VAL A N 1
ATOM 829 C CA . VAL A 1 103 ? -6.569 2.566 -4.854 1.00 92.00 103 VAL A CA 1
ATOM 830 C C . VAL A 1 103 ? -5.160 2.985 -5.273 1.00 92.00 103 VAL A C 1
ATOM 832 O O . VAL A 1 103 ? -4.836 2.964 -6.458 1.00 92.00 103 VAL A O 1
ATOM 835 N N . ALA A 1 104 ? -4.304 3.311 -4.306 1.00 90.00 104 ALA A N 1
ATOM 836 C CA . ALA A 1 104 ? -2.918 3.675 -4.552 1.00 90.00 104 ALA A CA 1
ATOM 837 C C . ALA A 1 104 ? -2.097 2.501 -5.112 1.00 90.00 104 ALA A C 1
ATOM 839 O O . ALA A 1 104 ? -1.351 2.698 -6.065 1.00 90.00 104 ALA A O 1
ATOM 840 N N . ALA A 1 105 ? -2.283 1.276 -4.608 1.00 90.81 105 ALA A N 1
ATOM 841 C CA . ALA A 1 105 ? -1.654 0.077 -5.164 1.00 90.81 105 ALA A CA 1
ATOM 842 C C . ALA A 1 105 ? -2.088 -0.182 -6.616 1.00 90.81 105 ALA A C 1
ATOM 844 O O . ALA A 1 105 ? -1.249 -0.484 -7.462 1.00 90.81 105 ALA A O 1
ATOM 845 N N . ALA A 1 106 ? -3.378 -0.017 -6.929 1.00 92.00 106 ALA A N 1
ATOM 846 C CA . ALA A 1 106 ? -3.887 -0.147 -8.293 1.00 92.00 106 ALA A CA 1
ATOM 847 C C . ALA A 1 106 ? -3.304 0.928 -9.225 1.00 92.00 106 ALA A C 1
ATOM 849 O O . ALA A 1 106 ? -2.866 0.609 -10.329 1.00 92.00 106 ALA A O 1
ATOM 850 N N . ALA A 1 107 ? -3.239 2.184 -8.771 1.00 92.38 107 ALA A N 1
ATOM 851 C CA . ALA A 1 107 ? -2.604 3.270 -9.515 1.00 92.38 107 ALA A CA 1
ATOM 852 C C . ALA A 1 107 ? -1.108 3.002 -9.739 1.00 92.38 107 ALA A C 1
ATOM 854 O O . ALA A 1 107 ? -0.605 3.176 -10.844 1.00 92.38 107 ALA A O 1
ATOM 855 N N . SER A 1 108 ? -0.410 2.519 -8.714 1.00 90.75 108 SER A N 1
ATOM 856 C CA . SER A 1 108 ? 0.999 2.142 -8.780 1.00 90.75 108 SER A CA 1
ATOM 857 C C . SER A 1 108 ? 1.245 1.022 -9.795 1.00 90.75 108 SER A C 1
ATOM 859 O O . SER A 1 108 ? 2.121 1.144 -10.649 1.00 90.75 108 SER A O 1
ATOM 861 N N . ALA A 1 109 ? 0.433 -0.037 -9.756 1.00 89.38 109 ALA A N 1
ATOM 862 C CA . ALA A 1 109 ? 0.487 -1.130 -10.724 1.00 89.38 109 ALA A CA 1
ATOM 863 C C . ALA A 1 109 ? 0.215 -0.638 -12.151 1.00 89.38 109 ALA A C 1
ATOM 865 O O . ALA A 1 109 ? 0.914 -1.031 -13.081 1.00 89.38 109 ALA A O 1
ATOM 866 N N . TRP A 1 110 ? -0.767 0.253 -12.319 1.00 91.81 110 TRP A N 1
ATOM 867 C CA . TRP A 1 110 ? -1.086 0.858 -13.609 1.00 91.81 110 TRP A CA 1
ATOM 868 C C . TRP A 1 110 ? 0.073 1.689 -14.165 1.00 91.81 110 TRP A C 1
ATOM 870 O O . TRP A 1 110 ? 0.419 1.536 -15.332 1.00 91.81 110 TRP A O 1
ATOM 880 N N . ILE A 1 11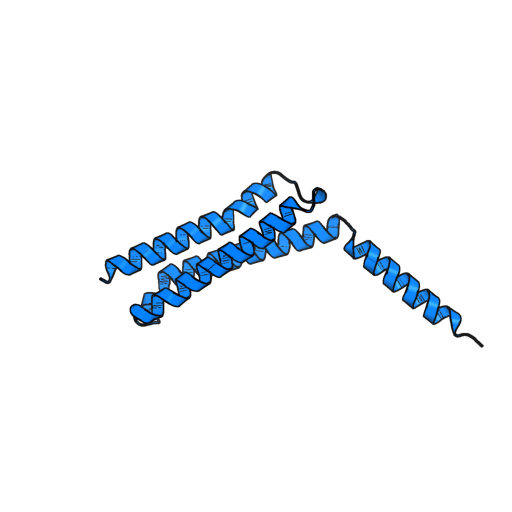1 ? 0.708 2.526 -13.339 1.00 89.06 111 ILE A N 1
ATOM 881 C CA . ILE A 1 111 ? 1.884 3.315 -13.735 1.00 89.06 111 ILE A CA 1
ATOM 882 C C . ILE A 1 111 ? 3.024 2.384 -14.158 1.00 89.06 111 ILE A C 1
ATOM 884 O O . ILE A 1 111 ? 3.588 2.565 -15.235 1.00 89.06 111 ILE A O 1
ATOM 888 N N . CYS A 1 112 ? 3.323 1.362 -13.351 1.00 87.00 112 CYS A N 1
ATOM 889 C CA . CYS A 1 112 ? 4.356 0.380 -13.674 1.00 87.00 112 CYS A CA 1
ATOM 890 C C . CYS A 1 112 ? 4.058 -0.340 -15.000 1.00 87.00 112 CYS A C 1
ATOM 892 O O . CYS A 1 112 ? 4.957 -0.538 -15.812 1.00 87.00 112 CYS A O 1
ATOM 894 N N . TYR A 1 113 ? 2.795 -0.702 -15.241 1.00 86.31 113 TYR A N 1
ATOM 895 C CA . TYR A 1 113 ? 2.358 -1.329 -16.487 1.00 86.31 113 TYR A CA 1
ATOM 896 C C . TYR A 1 113 ? 2.523 -0.392 -17.689 1.00 86.31 113 TYR A C 1
ATOM 898 O O . TYR A 1 113 ? 3.080 -0.798 -18.703 1.00 86.31 113 TYR A O 1
ATOM 906 N N . GLN A 1 114 ? 2.094 0.868 -17.581 1.00 86.94 114 GLN A N 1
ATOM 907 C CA . GLN A 1 114 ? 2.259 1.859 -18.652 1.00 86.94 114 GLN A CA 1
ATOM 908 C C . GLN A 1 114 ? 3.739 2.038 -19.019 1.00 86.94 114 GLN A C 1
ATOM 910 O O . GLN A 1 114 ? 4.103 1.911 -20.187 1.00 86.94 114 GLN A O 1
ATOM 915 N N . ARG A 1 115 ? 4.612 2.223 -18.020 1.00 81.19 115 ARG A N 1
ATOM 916 C CA . ARG A 1 115 ? 6.057 2.387 -18.244 1.00 81.19 115 ARG A CA 1
ATOM 917 C C . ARG A 1 115 ? 6.731 1.143 -18.817 1.00 81.19 115 ARG A C 1
ATOM 919 O O . ARG A 1 115 ? 7.664 1.267 -19.607 1.00 81.19 115 ARG A O 1
ATOM 926 N N . TYR A 1 116 ? 6.249 -0.050 -18.467 1.00 79.25 116 TYR A N 1
ATOM 927 C CA . TYR A 1 116 ? 6.731 -1.295 -19.060 1.00 79.25 116 TYR A CA 1
ATOM 928 C C . TYR A 1 116 ? 6.535 -1.316 -20.584 1.00 79.25 116 TYR A C 1
ATOM 930 O O . TYR A 1 116 ? 7.476 -1.657 -21.299 1.00 79.25 116 TYR A O 1
ATOM 938 N N . PHE A 1 117 ? 5.352 -0.911 -21.066 1.00 79.31 117 PHE A N 1
ATOM 939 C CA . PHE A 1 117 ? 5.006 -0.894 -22.493 1.00 79.31 117 PHE A CA 1
ATOM 940 C C . PHE A 1 117 ? 5.609 0.276 -23.273 1.00 79.31 117 PHE A C 1
ATOM 942 O O . PHE A 1 117 ? 5.912 0.105 -24.445 1.00 79.31 117 PHE A O 1
ATOM 949 N N . GLU A 1 118 ? 5.807 1.443 -22.657 1.00 78.50 118 GLU A N 1
ATOM 950 C CA . GLU A 1 118 ? 6.460 2.585 -23.323 1.00 78.50 118 GLU A CA 1
ATOM 951 C C . GLU A 1 118 ? 7.924 2.312 -23.709 1.00 78.50 118 GLU A C 1
ATOM 953 O O . GLU A 1 118 ? 8.466 2.983 -24.583 1.00 78.50 118 GLU A O 1
ATOM 958 N N . GLN A 1 119 ? 8.573 1.359 -23.038 1.00 67.81 119 GLN A N 1
ATOM 959 C CA . GLN A 1 119 ? 9.990 1.030 -23.223 1.00 67.81 119 GLN A CA 1
ATOM 960 C C . GLN A 1 119 ? 10.214 -0.300 -23.981 1.00 67.81 119 GLN A C 1
ATOM 962 O O . GLN A 1 119 ? 11.357 -0.754 -24.061 1.00 67.81 119 GLN A O 1
ATOM 967 N N . LEU A 1 120 ? 9.146 -0.919 -24.511 1.00 62.81 120 LEU A N 1
ATOM 968 C CA . LEU A 1 120 ? 9.153 -2.115 -25.376 1.00 62.81 120 LEU A CA 1
ATOM 969 C C . LEU A 1 120 ? 9.100 -1.725 -26.859 1.00 62.81 120 LEU A C 1
ATOM 971 O O . LEU A 1 120 ? 9.821 -2.377 -27.646 1.00 62.81 120 LEU A O 1
#

pLDDT: mean 80.69, std 10.95, range [49.5, 93.56]

Secondary structure (DSSP, 8-state):
---HHHHHHHHHHHHHHHHHHT-HHHHHHHHHHHHHHHHHHHHHHHHHHHHGGGTS-HHHHTHHHHHHHHHHHHHHHHHHHHHHH-GGG--HHHHHHHHHHHHHHHHHHHHHHHHHHHT-

Foldseek 3Di:
DDPVVVVVVVVVVVVVVVVCVVPLVNLQVVLVVLLVVLLVLLVVLLVLLQCLVVPDDLVVSLVVSVVSLVVSVVSLVVSVVSCVVDPSNDDPVVVVSSCNSVVSSVNSVVSNVVVSVVVD